Protein AF-A0A7X7T8T6-F1 (afdb_monomer)

Radius of gyration: 23.32 Å; Cα contacts (8 Å, |Δi|>4): 52; chains: 1; bounding box: 56×51×52 Å

Foldseek 3Di:
DDPPPDDDDPVNVVVVVVVVVVLVVLVVPDPDPVNSVVVVCVVVQVVAAEDACPPDDPVVVVVCVVVRHDDDDDPDDVCPDPVSVVVVVVVVCCVVPPDDPVVVVVVVVVDDDDPVNVVVVVVVVVVCVVVVPDPPPPPPPPD

Mean predicted aligned error: 12.3 Å

Solvent-accessible surface area (backbone atoms only — not comparable to full-atom values): 8777 Å² total; per-residue (Å²): 133,83,77,70,90,70,82,73,55,68,67,58,53,49,51,52,52,51,52,53,50,54,58,53,48,38,60,76,68,36,96,42,71,72,54,23,53,52,51,51,36,45,75,75,42,73,72,47,48,74,42,69,62,91,82,52,55,72,69,56,50,53,54,38,44,75,74,60,28,49,74,50,81,68,97,74,55,97,58,68,45,71,65,54,41,53,49,51,52,49,50,50,51,44,69,72,70,47,76,51,72,68,54,53,51,48,56,56,68,76,42,81,88,42,72,68,56,51,52,50,52,50,52,52,48,53,49,49,59,69,58,59,77,59,80,74,78,76,79,77,74,83,125

Structure (mmCIF, N/CA/C/O backbone):
data_AF-A0A7X7T8T6-F1
#
_entry.id   AF-A0A7X7T8T6-F1
#
loop_
_atom_site.group_PDB
_atom_site.id
_atom_site.type_symbol
_atom_site.label_atom_id
_atom_site.label_alt_id
_atom_site.label_comp_id
_atom_site.label_asym_id
_atom_site.label_entity_id
_atom_site.label_seq_id
_atom_site.pdbx_PDB_ins_code
_atom_site.Cartn_x
_atom_site.Cartn_y
_atom_site.Cartn_z
_atom_site.occupancy
_atom_site.B_iso_or_equiv
_atom_site.auth_seq_id
_atom_site.auth_comp_id
_atom_site.auth_asym_id
_atom_site.auth_atom_id
_atom_site.pdbx_PDB_model_num
ATOM 1 N N . ALA A 1 1 ? -14.299 -29.493 8.515 1.00 48.50 1 ALA A N 1
ATOM 2 C CA . ALA A 1 1 ? -13.016 -29.203 7.851 1.00 48.50 1 ALA A CA 1
ATOM 3 C C . ALA A 1 1 ? -11.902 -29.626 8.794 1.00 48.50 1 ALA A C 1
ATOM 5 O O . ALA A 1 1 ? -11.680 -28.983 9.814 1.00 48.50 1 ALA A O 1
ATOM 6 N N . GLU A 1 2 ? -11.322 -30.787 8.515 1.00 47.56 2 GLU A N 1
ATOM 7 C CA . GLU A 1 2 ? -10.218 -31.382 9.265 1.00 47.56 2 GLU A CA 1
ATOM 8 C C . GLU A 1 2 ? -9.005 -30.447 9.178 1.00 47.56 2 GLU A C 1
ATOM 10 O O . GLU A 1 2 ? -8.603 -30.036 8.088 1.00 47.56 2 GLU A O 1
ATOM 15 N N . LYS A 1 3 ? -8.488 -30.000 10.328 1.00 51.16 3 LYS A N 1
ATOM 16 C CA . LYS A 1 3 ? -7.348 -29.081 10.369 1.00 51.16 3 LYS A CA 1
ATOM 17 C C . LYS A 1 3 ? -6.101 -29.883 10.020 1.00 51.16 3 LYS A C 1
ATOM 19 O O . LYS A 1 3 ? -5.551 -30.563 10.880 1.00 51.16 3 LYS A O 1
ATOM 24 N N . VAL A 1 4 ? -5.669 -29.799 8.764 1.00 66.25 4 VAL A N 1
ATOM 25 C CA . VAL A 1 4 ? -4.327 -30.216 8.346 1.00 66.25 4 VAL A CA 1
ATOM 26 C C . VAL A 1 4 ? -3.344 -29.577 9.333 1.00 66.25 4 VAL A C 1
ATOM 28 O O . VAL A 1 4 ? -3.326 -28.355 9.464 1.00 66.25 4 VAL A O 1
ATOM 31 N N . GLY A 1 5 ? -2.590 -30.385 10.086 1.00 62.62 5 GLY A N 1
ATOM 32 C CA . GLY A 1 5 ? -1.737 -29.960 11.212 1.00 62.62 5 GLY A CA 1
ATOM 33 C C . GLY A 1 5 ? -0.528 -29.091 10.836 1.00 62.62 5 GLY A C 1
ATOM 34 O O . GLY A 1 5 ? 0.452 -29.042 11.572 1.00 62.62 5 GLY A O 1
ATOM 35 N N . LEU A 1 6 ? -0.576 -28.426 9.683 1.00 72.00 6 LEU A N 1
ATOM 36 C CA . LEU A 1 6 ? 0.446 -27.522 9.185 1.00 72.00 6 LEU A CA 1
ATOM 37 C C . LEU A 1 6 ? 0.152 -26.112 9.704 1.00 72.00 6 LEU A C 1
ATOM 39 O O . LEU A 1 6 ? -0.824 -25.470 9.316 1.00 72.00 6 LEU A O 1
ATOM 43 N N . THR A 1 7 ? 1.010 -25.613 10.588 1.00 76.50 7 THR A N 1
ATOM 44 C CA . THR A 1 7 ? 0.991 -24.211 11.002 1.00 76.50 7 THR A CA 1
ATOM 45 C C . THR A 1 7 ? 1.661 -23.374 9.915 1.00 76.50 7 THR A C 1
ATOM 47 O O . THR A 1 7 ? 2.864 -23.459 9.682 1.00 76.50 7 THR A O 1
ATOM 50 N N . MET A 1 8 ? 0.880 -22.564 9.200 1.00 77.75 8 MET A N 1
ATOM 51 C CA . MET A 1 8 ? 1.438 -21.644 8.210 1.00 77.75 8 MET A CA 1
ATOM 52 C C . MET A 1 8 ? 2.168 -20.501 8.936 1.00 77.75 8 MET A C 1
ATOM 54 O O . MET A 1 8 ? 1.554 -19.837 9.780 1.00 77.75 8 MET A O 1
ATOM 58 N N . PRO A 1 9 ? 3.450 -20.225 8.628 1.00 87.75 9 PRO A N 1
ATOM 59 C CA . PRO A 1 9 ? 4.141 -19.070 9.185 1.00 87.75 9 PRO A CA 1
ATOM 60 C C . PRO A 1 9 ? 3.386 -17.787 8.827 1.00 87.75 9 PRO A C 1
ATOM 62 O O . PRO A 1 9 ? 3.032 -17.574 7.665 1.00 87.75 9 PRO A O 1
ATOM 65 N N . ARG A 1 10 ? 3.156 -16.909 9.811 1.00 84.31 10 ARG A N 1
ATOM 66 C CA . ARG A 1 10 ? 2.331 -15.698 9.646 1.00 84.31 10 ARG A CA 1
ATOM 67 C C . ARG A 1 10 ? 2.773 -14.829 8.465 1.00 84.31 10 ARG A C 1
ATOM 69 O O . ARG A 1 10 ? 1.927 -14.369 7.706 1.00 84.31 10 ARG A O 1
ATOM 76 N N . LEU A 1 11 ? 4.083 -14.654 8.287 1.00 86.69 11 LEU A N 1
ATOM 77 C CA . LEU A 1 11 ? 4.655 -13.874 7.185 1.00 86.69 11 LEU A CA 1
ATOM 78 C C . LEU A 1 11 ? 4.376 -14.502 5.816 1.00 86.69 11 LEU A C 1
ATOM 80 O O . LEU A 1 11 ? 4.099 -13.787 4.859 1.00 86.69 11 LEU A O 1
ATOM 84 N N . LEU A 1 12 ? 4.405 -15.834 5.727 1.00 88.62 12 LEU A N 1
ATOM 85 C CA . LEU A 1 12 ? 4.148 -16.558 4.484 1.00 88.62 12 LEU A CA 1
ATOM 86 C C . LEU A 1 12 ? 2.667 -16.455 4.101 1.00 88.62 12 LEU A C 1
ATOM 88 O O . LEU A 1 12 ? 2.350 -16.183 2.946 1.00 88.62 12 LEU A O 1
ATOM 92 N N . GLY A 1 13 ? 1.765 -16.568 5.081 1.00 89.44 13 GLY A N 1
ATOM 93 C CA . GLY A 1 13 ? 0.336 -16.308 4.879 1.00 89.44 13 GLY A CA 1
ATOM 94 C C . GLY A 1 13 ? 0.066 -14.875 4.416 1.00 89.44 13 GLY A C 1
ATOM 95 O O . GLY A 1 13 ? -0.618 -14.663 3.417 1.00 89.44 13 GLY A O 1
ATOM 96 N N . GLN A 1 14 ? 0.666 -13.889 5.088 1.00 88.50 14 GLN A N 1
ATOM 97 C CA . GLN A 1 14 ? 0.547 -12.478 4.714 1.00 88.50 14 GLN A CA 1
ATOM 98 C C . GLN A 1 14 ? 1.068 -12.218 3.296 1.00 88.50 14 GLN A C 1
ATOM 100 O O . GLN A 1 14 ? 0.348 -11.632 2.491 1.00 88.50 14 GLN A O 1
ATOM 105 N N . GLY A 1 15 ? 2.262 -12.710 2.957 1.00 91.75 15 GLY A N 1
ATOM 106 C CA . GLY A 1 15 ? 2.844 -12.553 1.624 1.00 91.75 15 GLY A CA 1
ATOM 107 C C . GLY A 1 15 ? 1.984 -13.177 0.526 1.00 91.75 15 GLY A C 1
ATOM 108 O O . GLY A 1 15 ? 1.718 -12.529 -0.485 1.00 91.75 15 GLY A O 1
ATOM 109 N N . LEU A 1 16 ? 1.474 -14.393 0.748 1.00 93.00 16 LEU A N 1
ATOM 110 C CA . LEU A 1 16 ? 0.600 -15.068 -0.211 1.00 93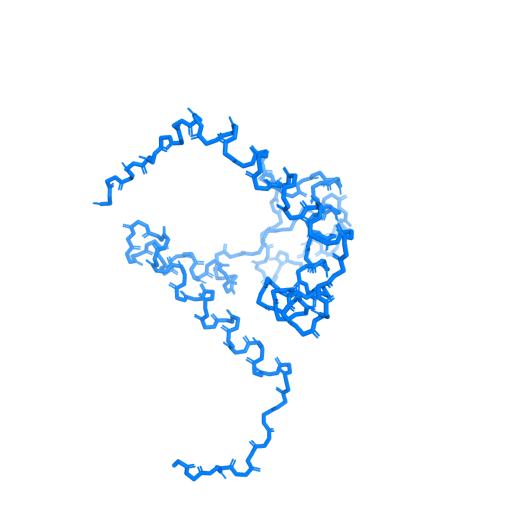.00 16 LEU A CA 1
ATOM 111 C C . LEU A 1 16 ? -0.704 -14.293 -0.436 1.00 93.00 16 LEU A C 1
ATOM 113 O O . LEU A 1 16 ? -1.104 -14.087 -1.581 1.00 93.00 16 LEU A O 1
ATOM 117 N N . THR A 1 17 ? -1.356 -13.839 0.638 1.00 91.19 17 THR A N 1
ATOM 118 C CA . THR A 1 17 ? -2.595 -13.050 0.525 1.00 91.19 17 THR A CA 1
ATOM 119 C C . THR A 1 17 ? -2.360 -11.716 -0.172 1.00 91.19 17 THR A C 1
ATOM 121 O O . THR A 1 17 ? -3.127 -11.353 -1.059 1.00 91.19 17 THR A O 1
ATOM 124 N N . PHE A 1 18 ? -1.274 -11.020 0.169 1.00 90.75 18 PHE A N 1
ATOM 125 C CA . PHE A 1 18 ? -0.916 -9.753 -0.450 1.00 90.75 18 PHE A CA 1
ATOM 126 C C . PHE A 1 18 ? -0.686 -9.915 -1.954 1.00 90.75 18 PHE A C 1
ATOM 128 O O . PHE A 1 18 ? -1.323 -9.222 -2.742 1.00 90.75 18 PHE A O 1
ATOM 135 N N . LEU A 1 19 ? 0.140 -10.885 -2.363 1.00 92.88 19 LEU A N 1
ATOM 136 C CA . LEU A 1 19 ? 0.389 -11.163 -3.779 1.00 92.88 19 LEU A CA 1
ATOM 137 C C . LEU A 1 19 ? -0.890 -11.561 -4.519 1.00 92.88 19 LEU A C 1
ATOM 139 O O . LEU A 1 19 ? -1.135 -11.062 -5.614 1.00 92.88 19 LEU A O 1
ATOM 143 N N . SER A 1 20 ? -1.726 -12.404 -3.911 1.00 94.12 20 SER A N 1
ATOM 144 C CA . SER A 1 20 ? -2.994 -12.833 -4.512 1.00 94.12 20 SER A CA 1
ATOM 145 C C . SER A 1 20 ? -3.914 -11.641 -4.788 1.00 94.12 20 SER A C 1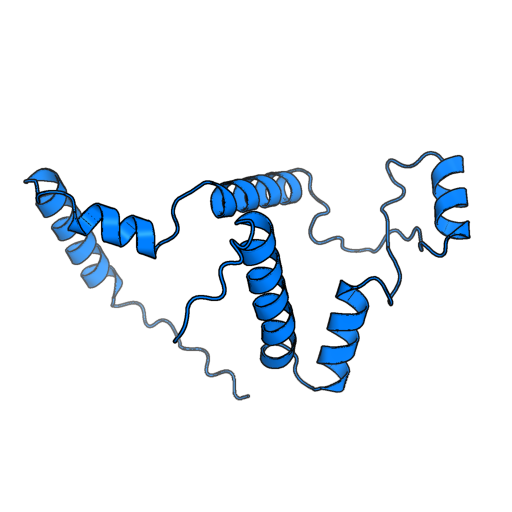
ATOM 147 O O . SER A 1 20 ? -4.449 -11.513 -5.889 1.00 94.12 20 SER A O 1
ATOM 149 N N . VAL A 1 21 ? -4.061 -10.737 -3.813 1.00 94.25 21 VAL A N 1
ATOM 150 C CA . VAL A 1 21 ? -4.876 -9.523 -3.959 1.00 94.25 21 VAL A CA 1
ATOM 151 C C . VAL A 1 21 ? -4.257 -8.566 -4.976 1.00 94.25 21 VAL A C 1
ATOM 153 O O . VAL A 1 21 ? -4.981 -8.057 -5.827 1.00 94.25 21 VAL A O 1
ATOM 156 N N . CYS A 1 22 ? -2.938 -8.346 -4.942 1.00 93.75 22 CYS A N 1
ATOM 157 C CA . CYS A 1 22 ? -2.247 -7.492 -5.910 1.00 93.75 22 CYS A CA 1
ATOM 158 C C . CYS A 1 22 ? -2.441 -7.980 -7.349 1.00 93.75 22 CYS A C 1
ATOM 160 O O . CYS A 1 22 ? -2.795 -7.177 -8.206 1.00 93.75 22 CYS A O 1
ATOM 162 N N . ILE A 1 23 ? -2.262 -9.279 -7.609 1.00 94.81 23 ILE A N 1
ATOM 163 C CA . ILE A 1 23 ? -2.448 -9.865 -8.944 1.00 94.81 23 ILE A CA 1
ATOM 164 C C . ILE A 1 23 ? -3.906 -9.726 -9.390 1.00 94.81 23 ILE A C 1
ATOM 166 O O . ILE A 1 23 ? -4.160 -9.287 -10.510 1.00 94.81 23 ILE A O 1
ATOM 170 N N . ALA A 1 24 ? -4.869 -10.040 -8.516 1.00 94.88 24 ALA A N 1
ATOM 171 C CA . ALA A 1 24 ? -6.288 -9.890 -8.832 1.00 94.88 24 ALA A CA 1
ATOM 172 C C . ALA A 1 24 ? -6.647 -8.433 -9.171 1.00 94.88 24 ALA A C 1
ATOM 174 O O . ALA A 1 24 ? -7.350 -8.177 -10.149 1.00 94.88 24 ALA A O 1
ATOM 175 N N . TRP A 1 25 ? -6.124 -7.470 -8.407 1.00 95.19 25 TRP A N 1
ATOM 176 C CA . TRP A 1 25 ? -6.413 -6.049 -8.593 1.00 95.19 25 TRP A CA 1
ATOM 177 C C . TRP A 1 25 ? -5.953 -5.509 -9.950 1.00 95.19 25 TRP A C 1
ATOM 179 O O . TRP A 1 25 ? -6.593 -4.612 -10.495 1.00 95.19 25 TRP A O 1
ATOM 189 N N . VAL A 1 26 ? -4.886 -6.066 -10.532 1.00 94.81 26 VAL A N 1
ATOM 190 C CA . VAL A 1 26 ? -4.421 -5.661 -11.868 1.00 94.81 26 VAL A CA 1
ATOM 191 C C . VAL A 1 26 ? -5.498 -5.902 -12.926 1.00 94.81 26 VAL A C 1
ATOM 193 O O . VAL A 1 26 ? -5.754 -5.014 -13.735 1.00 94.81 26 VAL A O 1
ATOM 196 N N . PHE A 1 27 ? -6.184 -7.048 -12.889 1.00 93.50 27 PHE A N 1
ATOM 197 C CA . PHE A 1 27 ? -7.244 -7.366 -13.854 1.00 93.50 27 PHE A CA 1
ATOM 198 C C . PHE A 1 27 ? -8.484 -6.486 -13.692 1.00 93.50 27 PHE A C 1
ATOM 200 O O . PHE A 1 27 ? -9.110 -6.143 -14.688 1.00 93.50 27 PHE A O 1
ATOM 207 N N . PHE A 1 28 ? -8.822 -6.088 -12.463 1.00 92.56 28 PHE A N 1
ATOM 208 C CA . PHE A 1 28 ? -9.937 -5.167 -12.218 1.00 92.56 28 PHE A CA 1
ATOM 209 C C . PHE A 1 28 ? -9.602 -3.714 -12.562 1.00 92.56 28 PHE A C 1
ATOM 211 O O . PHE A 1 28 ? -10.505 -2.915 -12.801 1.00 92.56 28 PHE A O 1
ATOM 218 N N . ARG A 1 29 ? -8.316 -3.348 -12.552 1.00 91.19 29 ARG A N 1
ATOM 219 C CA . ARG A 1 29 ? -7.876 -1.974 -12.801 1.00 91.19 29 ARG A CA 1
ATOM 220 C C . ARG A 1 29 ? -7.536 -1.698 -14.264 1.00 91.19 29 ARG A C 1
ATOM 222 O O . ARG A 1 29 ? -7.656 -0.549 -14.685 1.00 91.19 29 ARG A O 1
ATOM 229 N N . ALA A 1 30 ? -7.056 -2.696 -14.998 1.00 92.38 30 ALA A N 1
ATOM 230 C CA . ALA A 1 30 ? -6.640 -2.539 -16.385 1.00 92.38 30 ALA A CA 1
ATOM 231 C C . ALA A 1 30 ? -7.842 -2.435 -17.338 1.00 92.38 30 ALA A C 1
ATOM 233 O O . ALA A 1 30 ? -8.846 -3.114 -17.167 1.00 92.38 30 ALA A O 1
ATOM 234 N N . GLU A 1 31 ? -7.703 -1.631 -18.392 1.00 93.00 31 GLU A N 1
ATOM 235 C CA . GLU A 1 31 ? -8.752 -1.406 -19.403 1.00 93.00 31 GLU A CA 1
ATOM 236 C C . GLU A 1 31 ? -8.967 -2.612 -20.338 1.00 93.00 31 GLU A C 1
ATOM 238 O O . GLU A 1 31 ? -9.951 -2.678 -21.067 1.00 93.00 31 GLU A O 1
ATOM 243 N N . SER A 1 32 ? -8.030 -3.567 -20.370 1.00 94.19 32 SER A N 1
ATOM 244 C CA . SER A 1 32 ? -8.124 -4.772 -21.200 1.00 94.19 32 SER A CA 1
ATOM 245 C C . SER A 1 32 ? -7.205 -5.888 -20.696 1.00 94.19 32 SER A C 1
ATOM 247 O O . SER A 1 32 ? -6.222 -5.637 -19.994 1.00 94.19 32 SER A O 1
ATOM 249 N N . ILE A 1 33 ? -7.484 -7.130 -21.105 1.00 93.75 33 ILE A N 1
ATOM 250 C CA . ILE A 1 33 ? -6.667 -8.302 -20.746 1.00 93.75 33 ILE A CA 1
ATOM 251 C C . ILE A 1 33 ? -5.209 -8.170 -21.227 1.00 93.75 33 ILE A C 1
ATOM 253 O O . ILE A 1 33 ? -4.313 -8.413 -20.417 1.00 93.75 33 ILE A O 1
ATOM 257 N N . PRO A 1 34 ? -4.915 -7.744 -22.477 1.00 95.00 34 PRO A N 1
ATOM 258 C CA . PRO A 1 34 ? -3.529 -7.566 -22.912 1.00 95.00 34 PRO A CA 1
ATOM 259 C C . PRO A 1 34 ? -2.773 -6.538 -22.062 1.00 95.00 34 PRO A C 1
ATOM 261 O O . PRO A 1 34 ? -1.617 -6.762 -21.713 1.00 95.00 34 PRO A O 1
ATOM 264 N N . LYS A 1 35 ? -3.437 -5.443 -21.664 1.00 92.69 35 LYS A N 1
ATOM 265 C CA . LYS A 1 35 ? -2.850 -4.441 -20.764 1.00 92.69 35 LYS A CA 1
ATOM 266 C C . LYS A 1 35 ? -2.615 -4.985 -19.356 1.00 92.69 35 LYS A C 1
ATOM 268 O O . LYS A 1 35 ? -1.587 -4.677 -18.766 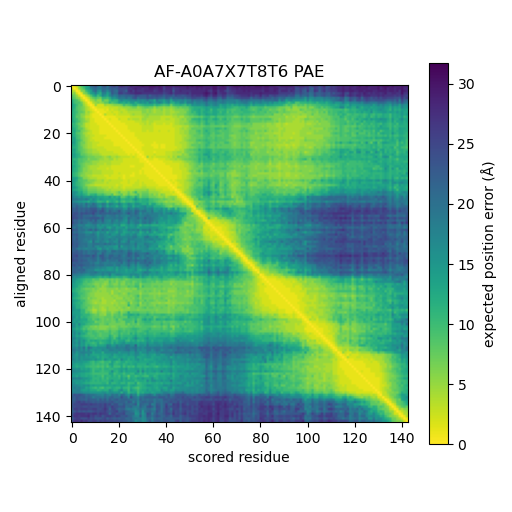1.00 92.69 35 LYS A O 1
ATOM 273 N N . ALA A 1 36 ? -3.515 -5.812 -18.826 1.00 93.44 36 ALA A N 1
ATOM 274 C CA . ALA A 1 36 ? -3.321 -6.458 -17.528 1.00 93.44 36 ALA A CA 1
ATOM 275 C C . ALA A 1 36 ? -2.071 -7.358 -17.516 1.00 93.44 36 ALA A C 1
ATOM 277 O O . ALA A 1 36 ? -1.286 -7.306 -16.570 1.00 93.44 36 ALA A O 1
ATOM 278 N N . LEU A 1 37 ? -1.864 -8.148 -18.577 1.00 93.62 37 LEU A N 1
ATOM 279 C CA . LEU A 1 37 ? -0.687 -9.013 -18.720 1.00 93.62 37 LEU A CA 1
ATOM 280 C C . LEU A 1 37 ? 0.612 -8.211 -18.854 1.00 93.62 37 LEU A C 1
ATOM 282 O O . LEU A 1 37 ? 1.610 -8.588 -18.247 1.00 93.62 37 LEU A O 1
ATOM 286 N N . ASP A 1 38 ? 0.589 -7.096 -19.587 1.00 91.81 38 ASP A N 1
ATOM 287 C CA . ASP A 1 38 ? 1.731 -6.179 -19.697 1.00 91.81 38 ASP A CA 1
ATOM 288 C C . ASP A 1 38 ? 2.090 -5.552 -18.337 1.00 91.81 38 ASP A C 1
ATOM 290 O O . ASP A 1 38 ? 3.248 -5.563 -17.921 1.00 91.81 38 ASP A O 1
ATOM 294 N N . ILE A 1 39 ? 1.087 -5.106 -17.569 1.00 91.50 39 ILE A N 1
ATOM 295 C CA . ILE A 1 39 ? 1.293 -4.588 -16.207 1.00 91.50 39 ILE A CA 1
ATOM 296 C C . ILE A 1 39 ? 1.876 -5.674 -15.293 1.00 91.50 39 ILE A C 1
ATOM 298 O O . ILE A 1 39 ? 2.835 -5.404 -14.572 1.00 91.50 39 ILE A O 1
ATOM 302 N N . LEU A 1 40 ? 1.343 -6.901 -15.328 1.00 92.56 40 LEU A N 1
ATOM 303 C CA . LEU A 1 40 ? 1.886 -8.022 -14.553 1.00 92.56 40 LEU A CA 1
ATOM 304 C C . LEU A 1 40 ? 3.329 -8.339 -14.955 1.00 92.56 40 LEU A C 1
ATOM 306 O O . LEU A 1 40 ? 4.176 -8.509 -14.080 1.00 92.56 40 LEU A O 1
ATOM 310 N N . GLY A 1 41 ? 3.631 -8.364 -16.255 1.00 90.19 41 GLY A N 1
ATOM 311 C CA . GLY A 1 41 ? 4.994 -8.530 -16.758 1.00 90.19 41 GLY A CA 1
ATOM 312 C C . GLY A 1 41 ? 5.933 -7.447 -16.225 1.00 90.19 41 GLY A C 1
ATOM 313 O O . GLY A 1 41 ? 7.016 -7.758 -15.727 1.00 90.19 41 GLY A O 1
ATOM 314 N N . GLY A 1 42 ? 5.478 -6.193 -16.209 1.00 86.88 42 GLY A N 1
ATOM 315 C CA . GLY A 1 42 ? 6.182 -5.077 -15.583 1.00 86.88 42 GLY A CA 1
ATOM 316 C C . GLY A 1 42 ? 6.402 -5.256 -14.077 1.00 86.88 42 GLY A C 1
ATOM 317 O O . GLY A 1 42 ? 7.496 -4.984 -13.587 1.00 86.88 42 GLY A O 1
ATOM 318 N N . MET A 1 43 ? 5.417 -5.777 -13.337 1.00 88.44 43 MET A N 1
ATOM 319 C CA . MET A 1 43 ? 5.545 -6.052 -11.897 1.00 88.44 43 MET A CA 1
ATOM 320 C C . MET A 1 43 ? 6.599 -7.125 -11.586 1.00 88.44 43 MET A C 1
ATOM 322 O O . MET A 1 43 ? 7.264 -7.036 -10.555 1.00 88.44 43 MET A O 1
ATOM 326 N N . PHE A 1 44 ? 6.776 -8.109 -12.472 1.00 86.88 44 PHE A N 1
ATOM 327 C CA . PHE A 1 44 ? 7.841 -9.115 -12.376 1.00 86.88 44 PHE A CA 1
ATOM 328 C C . PHE A 1 44 ? 9.183 -8.650 -12.969 1.00 86.88 44 PHE A C 1
ATOM 330 O O . PHE A 1 44 ? 10.153 -9.404 -12.941 1.00 86.88 44 PHE A O 1
ATOM 337 N N . GLY A 1 45 ? 9.264 -7.418 -13.485 1.00 79.38 45 GLY A N 1
ATOM 338 C CA . GLY A 1 45 ? 10.486 -6.851 -14.063 1.00 79.38 45 GLY A CA 1
ATOM 339 C C . GLY A 1 45 ? 10.811 -7.343 -15.476 1.00 79.38 45 GLY A C 1
ATOM 340 O O . GLY A 1 45 ? 11.925 -7.128 -15.947 1.00 79.38 45 GLY A O 1
ATOM 341 N N . LEU A 1 46 ? 9.858 -7.974 -16.174 1.00 79.50 46 LEU A N 1
ATOM 342 C CA . LEU A 1 46 ? 10.048 -8.466 -17.546 1.00 79.50 46 LEU A CA 1
ATOM 343 C C . LEU A 1 46 ? 10.177 -7.331 -18.574 1.00 79.50 46 LEU A C 1
ATOM 345 O O . LEU A 1 46 ? 10.744 -7.538 -19.641 1.00 79.50 46 LEU A O 1
ATOM 349 N N . ASN A 1 47 ? 9.707 -6.128 -18.228 1.00 73.31 47 ASN A N 1
ATOM 350 C CA . ASN A 1 47 ? 9.813 -4.918 -19.053 1.00 73.31 47 ASN A CA 1
ATOM 351 C C . ASN A 1 47 ? 11.118 -4.131 -18.805 1.00 73.31 47 ASN A C 1
ATOM 353 O O . ASN A 1 47 ? 11.228 -2.976 -19.209 1.00 73.31 47 ASN A O 1
ATOM 357 N N . GLY A 1 48 ? 12.097 -4.742 -18.128 1.00 69.88 48 GLY A N 1
ATOM 358 C CA . GLY A 1 48 ? 13.356 -4.107 -17.751 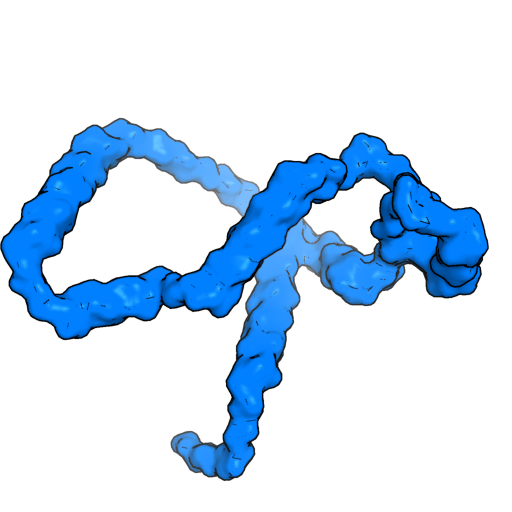1.00 69.88 48 GLY A CA 1
ATOM 359 C C . GLY A 1 48 ? 13.277 -3.378 -16.408 1.00 69.88 48 GLY A C 1
ATOM 360 O O . GLY A 1 48 ? 12.214 -2.986 -15.925 1.00 69.88 48 GLY A O 1
ATOM 361 N N . VAL A 1 49 ? 14.436 -3.208 -15.775 1.00 67.62 49 VAL A N 1
ATOM 362 C CA . VAL A 1 49 ? 14.572 -2.456 -14.524 1.00 67.62 49 VAL A CA 1
ATOM 363 C C . VAL A 1 49 ? 15.286 -1.154 -14.844 1.00 67.62 49 VAL A C 1
ATOM 365 O O . VAL A 1 49 ? 16.423 -1.176 -15.302 1.00 67.62 49 VAL A O 1
ATOM 368 N N . VAL A 1 50 ? 14.627 -0.024 -14.590 1.00 68.31 50 VAL A N 1
ATOM 369 C CA . VAL A 1 50 ? 15.231 1.296 -14.788 1.00 68.31 50 VAL A CA 1
ATOM 370 C C . VAL A 1 50 ? 15.778 1.811 -13.468 1.00 68.31 50 VAL A C 1
ATOM 372 O O . VAL A 1 50 ? 15.053 1.893 -12.478 1.00 68.31 50 VAL A O 1
ATOM 375 N N . VAL A 1 51 ? 17.060 2.169 -13.436 1.00 66.81 51 VAL A N 1
ATOM 376 C CA . VAL A 1 51 ? 17.703 2.718 -12.235 1.00 66.81 51 VAL A CA 1
ATOM 377 C C . VAL A 1 51 ? 18.267 4.100 -12.533 1.00 66.81 51 VAL A C 1
ATOM 379 O O . VAL A 1 51 ? 18.955 4.312 -13.528 1.00 66.81 51 VAL A O 1
ATOM 382 N N . LYS A 1 52 ? 17.998 5.063 -11.644 1.00 62.53 52 LYS A N 1
ATOM 383 C CA . LYS A 1 52 ? 18.509 6.433 -11.770 1.00 62.53 52 LYS A CA 1
ATOM 384 C C . LYS A 1 52 ? 20.037 6.439 -11.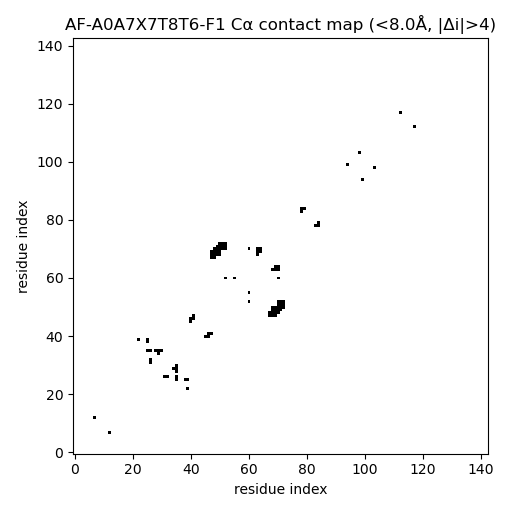637 1.00 62.53 52 LYS A C 1
ATOM 386 O O . LYS A 1 52 ? 20.567 6.132 -10.572 1.00 62.53 52 LYS A O 1
ATOM 391 N N . SER A 1 53 ? 20.743 6.883 -12.678 1.00 62.47 53 SER A N 1
ATOM 392 C CA . SER A 1 53 ? 22.217 6.930 -12.705 1.00 62.47 53 SER A CA 1
ATOM 393 C C . SER A 1 53 ? 22.856 7.941 -11.744 1.00 62.47 53 SER A C 1
ATOM 395 O O . SER A 1 53 ? 24.060 7.892 -11.525 1.00 62.47 53 SER A O 1
ATOM 397 N N . ALA A 1 54 ? 22.073 8.833 -11.126 1.00 62.44 54 ALA A N 1
ATOM 398 C CA . ALA A 1 54 ? 22.581 9.957 -10.329 1.00 62.44 54 ALA A CA 1
ATOM 399 C C . ALA A 1 54 ? 23.414 9.567 -9.085 1.00 62.44 54 ALA A C 1
ATOM 401 O O . ALA A 1 54 ? 24.108 10.421 -8.540 1.00 62.44 54 ALA A O 1
ATOM 402 N N . HIS A 1 55 ? 23.347 8.312 -8.626 1.00 59.59 55 HIS A N 1
ATOM 403 C CA . HIS A 1 55 ? 24.095 7.822 -7.456 1.00 59.59 55 HIS A CA 1
ATOM 404 C C . HIS A 1 55 ? 24.917 6.552 -7.727 1.00 59.59 55 HIS A C 1
ATOM 406 O O . HIS A 1 55 ? 25.479 5.983 -6.794 1.00 59.59 55 HIS A O 1
ATOM 412 N N . LEU A 1 56 ? 24.980 6.085 -8.976 1.00 68.31 56 LEU A N 1
ATOM 413 C CA . LEU A 1 56 ? 25.710 4.869 -9.332 1.00 68.31 56 LEU A CA 1
ATOM 414 C C . LEU A 1 56 ? 27.097 5.239 -9.850 1.00 68.31 56 LEU A C 1
ATOM 416 O O . LEU A 1 56 ? 27.234 6.117 -10.700 1.00 68.31 56 LEU A O 1
ATOM 420 N N . SER A 1 57 ? 28.134 4.555 -9.359 1.00 74.31 57 SER A N 1
ATOM 421 C CA . SER A 1 57 ? 29.454 4.668 -9.975 1.00 74.31 57 SER A CA 1
ATOM 422 C C . SER A 1 57 ? 29.399 4.103 -11.405 1.00 74.31 57 SER A C 1
ATOM 424 O O . SER A 1 57 ? 28.649 3.151 -11.656 1.00 74.31 57 SER A O 1
ATOM 426 N N . PRO A 1 58 ? 30.191 4.640 -12.353 1.00 71.06 58 PRO A N 1
ATOM 427 C CA . PRO A 1 58 ? 30.175 4.195 -13.751 1.00 71.06 58 PRO A CA 1
ATOM 428 C C . PRO A 1 58 ? 30.386 2.682 -13.906 1.00 71.06 58 PRO A C 1
ATOM 430 O O . PRO A 1 58 ? 29.797 2.045 -14.774 1.00 71.06 58 PRO A O 1
ATOM 433 N N . THR A 1 59 ? 31.178 2.084 -13.015 1.00 76.25 59 THR A N 1
ATOM 434 C CA . THR A 1 59 ? 31.460 0.645 -12.978 1.00 76.25 59 THR A CA 1
ATOM 435 C C . THR A 1 59 ? 30.221 -0.185 -12.643 1.00 76.25 59 THR A C 1
ATOM 437 O O . THR A 1 59 ? 29.981 -1.212 -13.271 1.00 76.25 59 THR A O 1
ATOM 440 N N . VAL A 1 60 ? 29.414 0.269 -11.678 1.00 74.50 60 VAL A N 1
ATOM 441 C CA . VAL A 1 60 ? 28.173 -0.415 -11.285 1.00 74.50 60 VAL A CA 1
ATOM 442 C C . VAL A 1 60 ? 27.101 -0.213 -12.352 1.00 74.50 60 VAL A C 1
ATOM 444 O O . VAL A 1 60 ? 26.388 -1.156 -12.672 1.00 74.50 60 VAL A O 1
ATOM 447 N N . ALA A 1 61 ? 27.027 0.975 -12.957 1.00 69.94 61 ALA A N 1
ATOM 448 C CA . ALA A 1 61 ? 26.117 1.228 -14.070 1.00 69.94 61 ALA A CA 1
ATOM 449 C C . ALA A 1 61 ? 26.398 0.288 -15.256 1.00 69.94 61 ALA A C 1
ATOM 451 O O . ALA A 1 61 ? 25.479 -0.362 -15.740 1.00 69.94 61 ALA A O 1
ATOM 452 N N . ASN A 1 62 ? 27.663 0.126 -15.659 1.00 72.50 62 ASN A N 1
ATOM 453 C CA . ASN A 1 62 ? 28.035 -0.776 -16.754 1.00 72.50 62 ASN A CA 1
ATOM 454 C C . ASN A 1 62 ? 27.779 -2.257 -16.425 1.00 72.50 62 ASN A C 1
ATOM 456 O O . ASN A 1 62 ? 27.339 -3.008 -17.293 1.00 72.50 62 ASN A O 1
ATOM 460 N N . ALA A 1 63 ? 28.016 -2.677 -15.177 1.00 77.88 63 ALA A N 1
ATOM 461 C CA . ALA A 1 63 ? 27.710 -4.036 -14.730 1.00 77.88 63 ALA A CA 1
ATOM 462 C C . ALA A 1 63 ? 26.197 -4.321 -14.737 1.00 77.88 63 ALA A C 1
ATOM 464 O O . ALA A 1 63 ? 25.779 -5.411 -15.114 1.00 77.88 63 ALA A O 1
ATOM 465 N N . LEU A 1 64 ? 25.375 -3.337 -14.364 1.00 72.44 64 LEU A N 1
ATOM 466 C CA . LEU A 1 64 ? 23.916 -3.442 -14.400 1.00 72.44 64 LEU A CA 1
ATOM 467 C C . LEU A 1 64 ? 23.395 -3.511 -15.841 1.00 72.44 64 LEU A C 1
ATOM 469 O O . LEU A 1 64 ? 22.600 -4.397 -16.153 1.00 72.44 64 LEU A O 1
ATOM 473 N N . THR A 1 65 ? 23.908 -2.669 -16.741 1.00 72.06 65 THR A N 1
ATOM 474 C CA . THR A 1 65 ? 23.563 -2.729 -18.170 1.00 72.06 65 THR A CA 1
ATOM 475 C C . THR A 1 65 ? 23.925 -4.084 -18.787 1.00 72.06 65 THR A C 1
ATOM 477 O O . THR A 1 65 ? 23.162 -4.615 -19.589 1.00 72.06 65 THR A O 1
ATOM 480 N N . ALA A 1 66 ? 25.035 -4.703 -18.365 1.00 71.56 66 ALA A N 1
ATOM 481 C CA . ALA A 1 66 ? 25.432 -6.037 -18.824 1.00 71.56 66 ALA A CA 1
ATOM 482 C C . ALA A 1 66 ? 24.480 -7.164 -18.368 1.00 71.56 66 ALA A C 1
ATOM 484 O O . ALA A 1 66 ? 24.427 -8.211 -19.007 1.00 71.56 66 ALA A O 1
ATOM 485 N N . ILE A 1 67 ? 23.716 -6.949 -17.292 1.00 74.38 67 ILE A N 1
ATOM 486 C CA . ILE A 1 67 ? 22.710 -7.890 -16.764 1.00 74.38 67 ILE A CA 1
ATOM 487 C C . ILE A 1 67 ? 21.309 -7.597 -17.358 1.00 74.38 67 ILE A C 1
ATOM 489 O O . ILE A 1 67 ? 20.334 -8.264 -17.026 1.00 74.38 67 ILE A O 1
ATOM 493 N N . GLY A 1 68 ? 21.192 -6.632 -18.281 1.00 66.50 68 GLY A N 1
ATOM 494 C CA . GLY A 1 68 ? 19.927 -6.265 -18.934 1.00 66.50 68 GLY A CA 1
ATOM 495 C C . GLY A 1 68 ? 19.108 -5.211 -18.179 1.00 66.50 68 GLY A C 1
ATOM 496 O O . GLY A 1 68 ? 17.916 -5.057 -18.428 1.00 66.50 68 GLY A O 1
ATOM 497 N N . VAL A 1 69 ? 19.729 -4.484 -17.244 1.00 72.12 69 VAL A N 1
ATOM 498 C CA . VAL A 1 69 ? 19.108 -3.363 -16.521 1.00 72.12 69 VAL A CA 1
ATOM 499 C C . VAL A 1 69 ? 19.334 -2.082 -17.326 1.00 72.12 69 VAL A C 1
ATOM 501 O O . VAL A 1 69 ? 20.462 -1.603 -17.434 1.00 72.12 69 VAL A O 1
ATOM 504 N N . GLU A 1 70 ? 18.277 -1.504 -17.894 1.00 67.44 70 GLU A N 1
ATOM 505 C CA . GLU A 1 70 ? 18.377 -0.251 -18.645 1.00 67.44 70 GLU A CA 1
ATOM 506 C C . GLU A 1 70 ? 18.571 0.946 -17.703 1.00 67.44 70 GLU A C 1
ATOM 508 O O . GLU A 1 70 ? 17.656 1.408 -17.024 1.00 67.44 70 GLU A O 1
ATOM 513 N N . VAL A 1 71 ? 19.780 1.505 -17.668 1.00 65.06 71 VAL A N 1
ATOM 514 C CA . VAL A 1 71 ? 20.094 2.689 -16.854 1.00 65.06 71 VAL A CA 1
ATOM 515 C C . VAL A 1 71 ? 19.688 3.963 -17.609 1.00 65.06 71 VAL A C 1
ATOM 517 O O . VAL A 1 71 ? 20.525 4.698 -18.130 1.00 65.06 71 VAL A O 1
ATOM 520 N N . THR A 1 72 ? 18.384 4.233 -17.672 1.00 63.47 72 THR A N 1
ATOM 521 C CA . THR A 1 72 ? 17.825 5.438 -18.313 1.00 63.47 72 THR A CA 1
ATOM 522 C C . THR A 1 72 ? 17.419 6.480 -17.263 1.00 63.47 72 THR A C 1
ATOM 524 O O . THR A 1 72 ? 16.987 6.146 -16.160 1.00 63.47 72 THR A O 1
ATOM 527 N N . GLN A 1 73 ? 17.547 7.773 -17.589 1.00 58.91 73 GLN A N 1
ATOM 528 C CA . GLN A 1 73 ? 16.952 8.873 -16.820 1.00 58.91 73 GLN A CA 1
ATOM 529 C C . GLN A 1 73 ? 15.600 9.259 -17.444 1.00 58.91 73 GLN A C 1
ATOM 531 O O . GLN A 1 73 ? 15.569 10.109 -18.334 1.00 58.91 73 GLN A O 1
ATOM 536 N N . PRO A 1 74 ? 14.472 8.649 -17.039 1.00 61.44 74 PRO A N 1
ATOM 537 C CA . PRO A 1 74 ? 13.171 9.061 -17.548 1.00 61.44 74 PRO A CA 1
ATOM 538 C C . PRO A 1 74 ? 12.832 10.478 -17.063 1.00 61.44 74 PRO A C 1
ATOM 540 O O . PRO A 1 74 ? 13.147 10.862 -15.935 1.00 61.44 74 PRO A O 1
ATOM 543 N N . ALA A 1 75 ? 12.155 11.245 -17.921 1.00 57.22 75 ALA A N 1
ATOM 544 C CA . ALA A 1 75 ? 11.803 12.646 -17.678 1.00 57.22 75 ALA A CA 1
ATOM 545 C C . ALA A 1 75 ? 10.888 12.857 -16.455 1.00 57.22 75 ALA A C 1
ATOM 547 O O . ALA A 1 75 ? 10.861 13.943 -15.881 1.00 57.22 75 ALA A O 1
ATOM 548 N N . SER A 1 76 ? 10.158 11.824 -16.025 1.00 58.19 76 SER A N 1
ATOM 549 C CA . SER A 1 76 ? 9.372 11.847 -14.792 1.00 58.19 76 SER A CA 1
ATOM 550 C C . SER A 1 76 ? 9.559 10.543 -14.017 1.00 58.19 76 SER A C 1
ATOM 552 O O . SER A 1 76 ? 9.235 9.458 -14.486 1.00 58.19 76 SER A O 1
ATOM 554 N N . TRP A 1 77 ? 10.108 10.650 -12.807 1.00 63.22 77 TRP A N 1
ATOM 555 C CA . TRP A 1 77 ? 10.063 9.577 -11.818 1.00 63.22 77 TRP A CA 1
ATOM 556 C C . TRP A 1 77 ? 9.041 9.997 -10.767 1.00 63.22 77 TRP A C 1
ATOM 558 O O . TRP A 1 77 ? 9.220 11.022 -10.113 1.00 63.22 77 TRP A O 1
ATOM 568 N N . HIS A 1 78 ? 7.962 9.238 -10.583 1.00 61.78 78 HIS A N 1
ATOM 569 C CA . HIS A 1 78 ? 6.905 9.623 -9.635 1.00 61.78 78 HIS A CA 1
ATOM 570 C C . HIS A 1 78 ? 7.366 9.621 -8.162 1.00 61.78 78 HIS A C 1
ATOM 572 O O . HIS A 1 78 ? 6.709 10.214 -7.314 1.00 61.78 78 HIS A O 1
ATOM 578 N N . LEU A 1 79 ? 8.526 9.017 -7.866 1.00 63.62 79 LEU A N 1
ATOM 579 C CA . LEU A 1 79 ? 9.233 9.117 -6.578 1.00 63.62 79 LEU A CA 1
ATOM 580 C C . LEU A 1 79 ? 10.514 9.984 -6.662 1.00 63.62 79 LEU A C 1
ATOM 582 O O . LEU A 1 79 ? 11.466 9.757 -5.916 1.00 63.62 79 LEU A O 1
ATOM 586 N N . ALA A 1 80 ? 10.605 10.926 -7.611 1.00 64.25 80 ALA A N 1
ATOM 587 C CA . ALA A 1 80 ? 11.829 11.700 -7.863 1.00 64.25 80 ALA A CA 1
ATOM 588 C C . ALA A 1 80 ? 12.273 12.542 -6.657 1.00 64.25 80 ALA A C 1
ATOM 590 O O . ALA A 1 80 ? 13.473 12.770 -6.480 1.00 64.25 80 ALA A O 1
ATOM 591 N N . GLY A 1 81 ? 11.319 13.028 -5.856 1.00 77.06 81 GLY A N 1
ATOM 592 C CA . GLY A 1 81 ? 11.593 13.916 -4.733 1.00 77.06 81 GLY A CA 1
ATOM 593 C C . GLY A 1 81 ? 11.970 13.159 -3.452 1.00 77.06 81 GLY A C 1
ATOM 594 O O . GLY A 1 81 ? 11.275 12.204 -3.089 1.00 77.06 81 GLY A O 1
ATOM 595 N N . PRO A 1 82 ? 12.989 13.612 -2.687 1.00 79.00 82 PRO A N 1
ATOM 596 C CA . PRO A 1 82 ? 13.313 13.020 -1.386 1.00 79.00 82 PRO A CA 1
ATOM 597 C C . PRO A 1 82 ? 12.112 13.062 -0.433 1.00 79.00 82 PRO A C 1
ATOM 599 O O . PRO A 1 82 ? 11.905 12.125 0.330 1.00 79.00 82 PRO A O 1
ATOM 602 N N . TYR A 1 83 ? 11.276 14.100 -0.535 1.00 84.88 83 TYR A N 1
ATOM 603 C CA . TYR A 1 83 ? 10.037 14.224 0.228 1.00 84.88 83 TYR A CA 1
ATOM 604 C C . TYR A 1 83 ? 9.020 13.125 -0.114 1.00 84.88 83 TYR A C 1
ATOM 606 O O . TYR A 1 83 ? 8.556 12.427 0.781 1.00 84.88 83 TYR A O 1
ATOM 614 N N . GLN A 1 84 ? 8.718 12.921 -1.402 1.00 84.19 84 GLN A N 1
ATOM 615 C CA . GLN A 1 84 ? 7.758 11.905 -1.858 1.00 84.19 84 GLN A CA 1
ATOM 616 C C . GLN A 1 84 ? 8.203 10.495 -1.467 1.00 84.19 84 GLN A C 1
ATOM 618 O O . GLN A 1 84 ? 7.407 9.711 -0.951 1.00 84.19 84 GLN A O 1
ATOM 623 N N . ARG A 1 85 ? 9.492 10.184 -1.655 1.00 84.19 85 ARG A N 1
ATOM 624 C CA . ARG A 1 85 ? 10.076 8.905 -1.239 1.00 84.19 85 ARG A CA 1
ATOM 625 C C . ARG A 1 85 ? 9.946 8.700 0.269 1.00 84.19 85 ARG A C 1
ATOM 627 O O . ARG A 1 85 ? 9.449 7.663 0.698 1.00 84.19 85 ARG A O 1
ATOM 634 N N . ASN A 1 86 ? 10.381 9.674 1.068 1.00 88.31 86 ASN A N 1
ATOM 635 C CA . ASN A 1 86 ? 10.365 9.553 2.524 1.00 88.31 86 ASN A CA 1
ATOM 636 C C . ASN A 1 86 ? 8.928 9.450 3.061 1.00 88.31 86 ASN A C 1
ATOM 638 O O . ASN A 1 86 ? 8.672 8.641 3.948 1.00 88.31 86 ASN A O 1
ATOM 642 N N . LEU A 1 87 ? 7.984 10.204 2.485 1.00 90.00 87 LEU A N 1
ATOM 643 C CA . LEU A 1 87 ? 6.565 10.115 2.824 1.00 90.00 87 LEU A CA 1
ATOM 644 C C . LEU A 1 87 ? 5.986 8.743 2.465 1.00 90.00 87 LEU A C 1
ATOM 646 O O . LEU A 1 87 ? 5.291 8.154 3.280 1.00 90.00 87 LEU A O 1
ATOM 650 N N . THR A 1 88 ? 6.317 8.197 1.292 1.00 88.62 88 THR A N 1
ATOM 651 C CA . THR A 1 88 ? 5.853 6.861 0.878 1.00 88.62 88 THR A CA 1
ATOM 652 C C . THR A 1 88 ? 6.365 5.777 1.826 1.00 88.62 88 THR A C 1
ATOM 654 O O . THR A 1 88 ? 5.601 4.905 2.230 1.00 88.62 88 THR A O 1
ATOM 657 N N . ILE A 1 89 ? 7.636 5.853 2.233 1.00 90.12 89 ILE A N 1
ATOM 658 C CA . ILE A 1 89 ? 8.216 4.931 3.221 1.00 90.12 89 ILE A CA 1
ATOM 659 C C . ILE A 1 89 ? 7.498 5.072 4.565 1.00 90.12 89 ILE A C 1
ATOM 661 O O . ILE A 1 89 ? 7.126 4.066 5.164 1.00 90.12 89 ILE A O 1
ATOM 665 N N . LEU A 1 90 ? 7.257 6.303 5.024 1.00 92.94 90 LEU A N 1
ATOM 666 C CA . LEU A 1 90 ? 6.520 6.552 6.260 1.00 92.94 90 LEU A CA 1
ATOM 667 C C . LEU A 1 90 ? 5.100 5.973 6.193 1.00 92.94 90 LEU A C 1
ATOM 669 O O . LEU A 1 90 ? 4.686 5.278 7.115 1.00 92.94 90 LEU A O 1
ATOM 673 N N . CYS A 1 91 ? 4.376 6.201 5.096 1.00 90.94 91 CYS A N 1
ATOM 674 C CA . CYS A 1 91 ? 3.045 5.641 4.876 1.00 90.94 91 CYS A CA 1
ATOM 675 C C . CYS A 1 91 ? 3.064 4.110 4.851 1.00 90.94 91 CYS A C 1
ATOM 677 O O . CYS A 1 91 ? 2.192 3.488 5.446 1.00 90.94 91 CYS A O 1
ATOM 679 N N . LEU A 1 92 ? 4.066 3.491 4.220 1.00 90.06 92 LEU A N 1
ATOM 680 C CA . LEU A 1 92 ? 4.215 2.037 4.216 1.00 90.06 92 LEU A CA 1
ATOM 681 C C . LEU A 1 92 ? 4.439 1.495 5.632 1.00 90.06 92 LEU A C 1
ATOM 683 O O . LEU A 1 92 ? 3.779 0.540 6.031 1.00 90.06 92 LEU A O 1
ATOM 687 N N . LEU A 1 93 ? 5.324 2.125 6.411 1.00 91.44 93 LEU A N 1
ATOM 688 C CA . LEU A 1 93 ? 5.546 1.759 7.811 1.00 91.44 93 LEU A CA 1
ATOM 689 C C . LEU A 1 93 ? 4.269 1.918 8.637 1.00 91.44 93 LEU A C 1
ATOM 691 O O . LEU A 1 93 ? 3.949 1.042 9.435 1.00 91.44 93 LEU A O 1
ATOM 695 N N . VAL A 1 94 ? 3.508 2.990 8.405 1.00 91.00 94 VAL A N 1
ATOM 696 C CA . VAL A 1 94 ? 2.204 3.195 9.039 1.00 91.00 94 VAL A CA 1
ATOM 697 C C . VAL A 1 94 ? 1.246 2.058 8.683 1.00 91.00 94 VAL A C 1
ATOM 699 O O . VAL A 1 94 ? 0.688 1.447 9.584 1.00 91.00 94 VAL A O 1
ATOM 702 N N . CYS A 1 95 ? 1.113 1.701 7.406 1.00 87.06 95 CYS A N 1
ATOM 703 C CA . CYS A 1 95 ? 0.243 0.608 6.964 1.00 87.06 95 CYS A CA 1
ATOM 704 C C . CYS A 1 95 ? 0.645 -0.769 7.519 1.00 87.06 95 CYS A C 1
ATOM 706 O O . CYS A 1 95 ? -0.218 -1.626 7.692 1.00 87.06 95 CYS A O 1
ATOM 708 N N . LEU A 1 96 ? 1.938 -1.003 7.771 1.00 84.50 96 LEU A N 1
ATOM 709 C CA . LEU A 1 96 ? 2.442 -2.279 8.287 1.00 84.50 96 LEU A CA 1
ATOM 710 C C . LEU A 1 96 ? 2.364 -2.389 9.816 1.00 84.50 96 LEU A C 1
ATOM 712 O O . LEU A 1 96 ? 2.195 -3.492 10.335 1.00 84.50 96 LEU A O 1
ATOM 716 N N . LEU A 1 97 ? 2.536 -1.273 10.530 1.00 87.69 97 LEU A N 1
ATOM 717 C CA . LEU A 1 97 ? 2.663 -1.256 11.990 1.00 87.69 97 LEU A CA 1
ATOM 718 C C . LEU A 1 97 ? 1.381 -0.830 12.703 1.00 87.69 97 LEU A C 1
ATOM 720 O O . LEU A 1 97 ? 1.128 -1.301 13.813 1.00 87.69 97 LEU A O 1
ATOM 724 N N . LEU A 1 98 ? 0.593 0.074 12.114 1.00 88.12 98 LEU A N 1
ATOM 725 C CA . LEU A 1 98 ? -0.634 0.537 12.749 1.00 88.12 98 LEU A CA 1
ATOM 726 C C . LEU A 1 98 ? -1.757 -0.493 12.584 1.00 88.12 98 LEU A C 1
ATOM 728 O O . LEU A 1 98 ? -1.812 -1.212 11.583 1.00 88.12 98 LEU A O 1
ATOM 732 N N . PRO A 1 99 ? -2.674 -0.560 13.565 1.00 84.81 99 PRO A N 1
ATOM 733 C CA . PRO A 1 99 ? -3.837 -1.418 13.461 1.00 84.81 99 PRO A CA 1
ATOM 734 C C . PRO A 1 99 ? -4.673 -1.033 12.242 1.00 84.81 99 PRO A C 1
ATOM 736 O O . PRO A 1 99 ? -4.893 0.146 11.954 1.00 84.81 99 PRO A O 1
ATOM 739 N N . ASN A 1 100 ? -5.156 -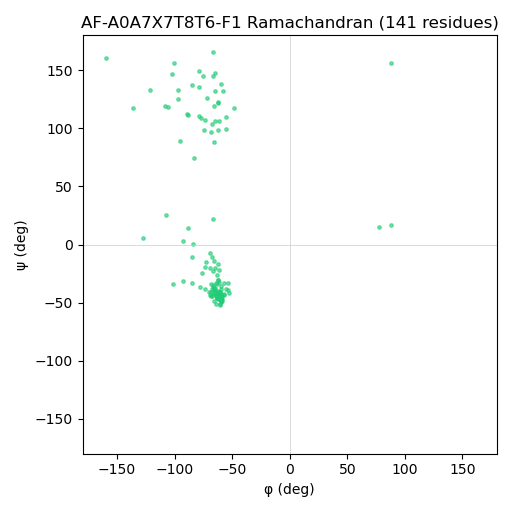2.047 11.527 1.00 86.94 100 ASN A N 1
ATOM 740 C CA . ASN A 1 100 ? -6.073 -1.814 10.418 1.00 86.94 100 ASN A CA 1
ATOM 741 C C . ASN A 1 100 ? -7.418 -1.259 10.931 1.00 86.94 100 ASN A C 1
ATOM 743 O O . ASN A 1 100 ? -7.730 -1.323 12.123 1.00 86.94 100 ASN A O 1
ATOM 747 N N . SER A 1 101 ? -8.242 -0.721 10.030 1.00 83.06 101 SE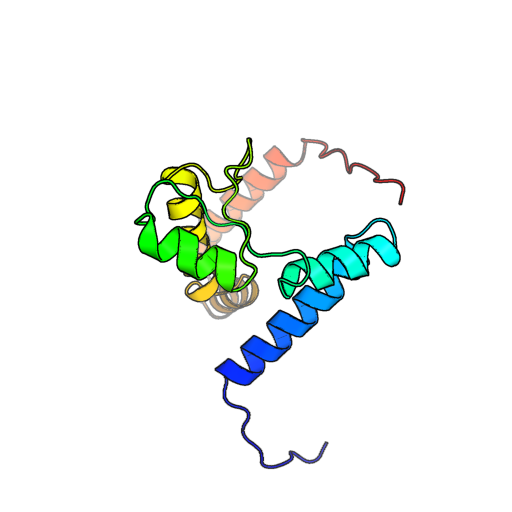R A N 1
ATOM 748 C CA . SER A 1 101 ? -9.528 -0.106 10.395 1.00 83.06 101 SER A CA 1
ATOM 749 C C . SER A 1 101 ? -10.439 -1.046 11.191 1.00 83.06 101 SER A C 1
ATOM 751 O O . SER A 1 101 ? -11.069 -0.614 12.154 1.00 83.06 101 SER A O 1
ATOM 753 N N . ALA A 1 102 ? -10.462 -2.337 10.850 1.00 83.44 102 ALA A N 1
ATOM 754 C CA . ALA A 1 102 ? -11.241 -3.339 11.571 1.00 83.44 102 ALA A CA 1
ATOM 755 C C . ALA A 1 102 ? -10.761 -3.511 13.024 1.00 83.44 102 ALA A C 1
ATOM 757 O O . ALA A 1 102 ? -11.576 -3.553 13.941 1.00 83.44 102 ALA A O 1
ATOM 758 N N . GLN A 1 103 ? -9.447 -3.536 13.255 1.00 86.75 103 GLN A N 1
ATOM 759 C CA . GLN A 1 103 ? -8.859 -3.596 14.597 1.00 86.75 103 GLN A CA 1
ATOM 760 C C . GLN A 1 103 ? -9.131 -2.321 15.403 1.00 86.75 103 GLN A C 1
ATOM 762 O O . GLN A 1 103 ? -9.387 -2.403 16.606 1.00 86.75 103 GLN A O 1
ATOM 767 N N . CYS A 1 104 ? -9.121 -1.152 14.755 1.00 84.50 104 CYS A N 1
ATOM 768 C CA . CYS A 1 104 ? -9.506 0.109 15.388 1.00 84.50 104 CYS A CA 1
ATOM 769 C C . CYS A 1 104 ? -10.965 0.077 15.856 1.00 84.50 104 CYS A C 1
ATOM 771 O O . CYS A 1 104 ? -11.242 0.424 17.001 1.00 84.50 104 CYS A O 1
ATOM 773 N N . VAL A 1 105 ? -11.887 -0.387 15.006 1.00 84.12 105 VAL A N 1
ATOM 774 C CA . VAL A 1 105 ? -13.308 -0.524 15.361 1.00 84.12 105 VAL A CA 1
ATOM 775 C C . VAL A 1 105 ? -13.495 -1.538 16.488 1.00 84.12 105 VAL A C 1
ATOM 777 O O . VAL A 1 105 ? -14.175 -1.232 17.463 1.00 84.12 105 VAL A O 1
ATOM 780 N N . GLN A 1 106 ? -12.841 -2.699 16.417 1.00 83.75 106 GLN A N 1
ATOM 781 C CA . GLN A 1 106 ? -12.926 -3.708 17.475 1.00 83.75 106 GLN A CA 1
ATOM 782 C C . GLN A 1 106 ? -12.440 -3.150 18.821 1.00 83.75 106 GLN A C 1
ATOM 784 O O . GLN A 1 106 ? -13.115 -3.289 19.836 1.00 83.75 106 GLN A O 1
ATOM 789 N N . SER A 1 107 ? -11.330 -2.407 18.813 1.00 82.44 107 SER A N 1
ATOM 790 C CA . SER A 1 107 ? -10.795 -1.749 20.011 1.00 82.44 107 SER A CA 1
ATOM 791 C C . SER A 1 107 ? -11.738 -0.689 20.593 1.00 82.44 107 SER A C 1
ATOM 793 O O . SER A 1 107 ? -11.661 -0.399 21.785 1.00 82.44 107 SER A O 1
ATOM 795 N N . LEU A 1 108 ? -12.604 -0.080 19.776 1.00 77.00 108 LEU A N 1
ATOM 796 C CA . LEU A 1 108 ? -13.637 0.852 20.239 1.00 77.00 108 LEU A CA 1
ATOM 797 C C . LEU A 1 108 ? -14.836 0.121 20.850 1.00 77.00 108 LEU A C 1
ATOM 799 O O . LEU A 1 108 ? -15.380 0.607 21.836 1.00 77.00 108 LEU A O 1
ATOM 803 N N . VAL A 1 109 ? -15.218 -1.035 20.298 1.00 77.62 109 VAL A N 1
ATOM 804 C CA . VAL A 1 109 ? -16.309 -1.881 20.816 1.00 77.62 109 VAL A CA 1
ATOM 805 C C . VAL A 1 109 ? -15.935 -2.516 22.157 1.00 77.62 109 VAL A C 1
ATOM 807 O O . VAL A 1 109 ? -16.753 -2.544 23.073 1.00 77.62 109 VAL A O 1
ATOM 810 N N . ASP A 1 110 ? -14.692 -2.979 22.299 1.00 82.31 110 ASP A N 1
ATOM 811 C CA . ASP A 1 110 ? -14.217 -3.638 23.522 1.00 82.31 110 ASP A CA 1
ATOM 812 C C . ASP A 1 110 ? -14.004 -2.643 24.684 1.00 82.31 110 ASP A C 1
ATOM 814 O O . ASP A 1 110 ? -13.963 -3.022 25.859 1.00 82.31 110 ASP A O 1
ATOM 818 N N . ARG A 1 111 ? -13.870 -1.345 24.380 1.00 79.31 111 ARG A N 1
ATOM 819 C CA . ARG A 1 111 ? -13.752 -0.281 25.385 1.00 79.31 111 ARG A CA 1
ATOM 820 C C . ARG A 1 111 ? -15.122 0.070 25.954 1.00 79.31 111 ARG A C 1
ATOM 822 O O . ARG A 1 111 ? -16.084 0.296 25.229 1.00 79.31 111 ARG A O 1
ATOM 829 N N . ARG A 1 112 ? -15.199 0.224 27.280 1.00 77.69 112 ARG A N 1
ATOM 830 C CA . ARG A 1 112 ? -16.410 0.764 27.913 1.00 77.69 112 ARG A CA 1
ATOM 831 C C . ARG A 1 112 ? -16.615 2.219 27.468 1.00 77.69 112 ARG A C 1
ATOM 833 O O . ARG A 1 112 ? -15.656 2.994 27.541 1.00 77.69 112 ARG A O 1
ATOM 840 N N . PRO A 1 113 ? -17.830 2.611 27.048 1.00 79.50 113 PRO A N 1
ATOM 841 C CA . PRO A 1 113 ? -18.099 3.983 26.650 1.00 79.50 113 PRO A CA 1
ATOM 842 C C . PRO A 1 113 ? -17.880 4.914 27.846 1.00 79.50 113 PRO A C 1
ATOM 844 O O . PRO A 1 113 ? -18.487 4.758 28.904 1.00 79.50 113 PRO A O 1
ATOM 847 N N . THR A 1 114 ? -16.980 5.879 27.677 1.00 88.12 114 THR A N 1
ATOM 848 C CA . THR A 1 114 ? -16.739 6.959 28.641 1.00 88.12 114 THR A CA 1
ATOM 849 C C . THR A 1 114 ? -17.439 8.230 28.174 1.00 88.12 114 THR A C 1
ATOM 851 O O . THR A 1 114 ? -17.655 8.417 26.973 1.00 88.12 114 THR A O 1
ATOM 854 N N . LEU A 1 115 ? -17.748 9.145 29.098 1.00 87.88 115 LEU A N 1
ATOM 855 C CA . LEU A 1 115 ? -18.364 10.433 28.760 1.00 87.88 115 LEU A CA 1
ATOM 856 C C . LEU A 1 115 ? -17.555 11.192 27.690 1.00 87.88 115 LEU A C 1
ATOM 858 O O . LEU A 1 115 ? -18.133 11.730 26.754 1.00 87.88 115 LEU A O 1
ATOM 862 N N . GLY A 1 116 ? -16.219 11.155 27.765 1.00 88.12 116 GLY A N 1
ATOM 863 C CA . GLY A 1 116 ? -15.342 11.763 26.759 1.00 88.12 116 GLY A CA 1
ATOM 864 C C . GLY A 1 116 ? -15.492 11.140 25.367 1.00 88.12 116 GLY A C 1
ATOM 865 O O . GLY A 1 116 ? -15.587 11.868 24.382 1.00 88.12 116 GLY A O 1
ATOM 866 N N . SER A 1 117 ? -15.586 9.807 25.274 1.00 84.44 117 SER A N 1
ATOM 867 C CA . SER A 1 117 ? -15.840 9.129 23.993 1.00 84.44 117 SER A CA 1
ATOM 868 C C . SER A 1 117 ? -17.230 9.431 23.428 1.00 84.44 117 SER A C 1
ATOM 870 O O . SER A 1 117 ? -17.363 9.584 22.219 1.00 84.44 117 SER A O 1
ATOM 872 N N . ALA A 1 118 ? -18.243 9.585 24.288 1.00 87.50 118 ALA A N 1
ATOM 873 C CA . ALA A 1 118 ? -19.597 9.944 23.876 1.00 87.50 118 ALA A CA 1
ATOM 874 C C . ALA A 1 118 ? -19.665 11.386 23.352 1.00 87.50 118 ALA A C 1
ATOM 876 O O . ALA A 1 118 ? -20.250 11.628 22.299 1.00 87.50 118 ALA A O 1
ATOM 877 N N . VAL A 1 119 ? -19.011 12.329 24.041 1.00 94.06 119 VAL A N 1
ATOM 878 C CA . VAL A 1 119 ? -18.900 13.722 23.588 1.00 94.06 119 VAL A CA 1
ATOM 879 C C . VAL A 1 119 ? -18.155 13.792 22.258 1.00 94.06 119 VAL A C 1
ATOM 881 O O . VAL A 1 119 ? -18.651 14.424 21.334 1.00 94.06 119 VAL A O 1
ATOM 884 N N . LEU A 1 120 ? -17.014 13.105 22.123 1.00 90.69 120 LEU A N 1
ATOM 885 C CA . LEU A 1 120 ? -16.245 13.074 20.876 1.00 90.69 120 LEU A CA 1
ATOM 886 C C . LEU A 1 120 ? -17.031 12.438 19.719 1.00 90.69 120 LEU A C 1
ATOM 888 O O . LEU A 1 120 ? -17.051 12.978 18.619 1.00 90.69 120 LEU A O 1
ATOM 892 N N . ALA A 1 121 ? -17.696 11.305 19.952 1.00 88.50 121 ALA A N 1
ATOM 893 C CA . ALA A 1 121 ? -18.518 10.661 18.931 1.00 88.50 121 ALA A CA 1
ATOM 894 C C . ALA A 1 121 ? -19.689 11.561 18.508 1.00 88.50 121 ALA A C 1
ATOM 896 O O . ALA A 1 121 ? -19.961 11.694 17.317 1.00 88.50 121 ALA A O 1
ATOM 897 N N . GLY A 1 122 ? -20.336 12.23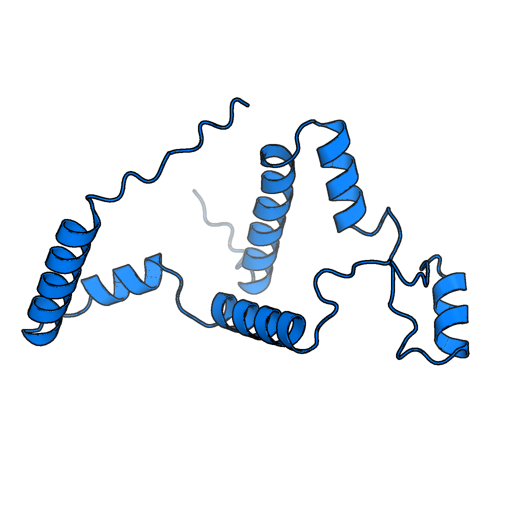0 19.469 1.00 92.50 122 GLY A N 1
ATOM 898 C CA . GLY A 1 122 ? -21.402 13.195 19.210 1.00 92.50 122 GLY A CA 1
ATOM 899 C C . GLY A 1 122 ? -20.921 14.412 18.421 1.00 92.50 122 GLY A C 1
ATOM 900 O O . GLY A 1 122 ? -21.563 14.797 17.446 1.00 92.50 122 GLY A O 1
ATOM 901 N N . THR A 1 123 ? -19.767 14.991 18.771 1.00 94.25 123 THR A N 1
ATOM 902 C CA . THR A 1 123 ? -19.205 16.125 18.022 1.00 94.25 123 THR A CA 1
ATOM 903 C C . THR A 1 123 ? -18.789 15.723 16.611 1.00 94.25 123 THR A C 1
ATOM 905 O O . THR A 1 123 ? -19.101 16.448 15.667 1.00 94.25 123 THR A O 1
ATOM 908 N N . MET A 1 124 ? -18.161 14.555 16.436 1.00 91.31 124 MET A N 1
ATOM 909 C CA . MET A 1 124 ? -17.830 14.018 15.113 1.00 91.31 124 MET A CA 1
ATOM 910 C C . MET A 1 124 ? -19.081 13.742 14.276 1.00 91.31 124 MET A C 1
ATOM 912 O O . MET A 1 124 ? -19.081 14.039 13.084 1.00 91.31 124 MET A O 1
ATOM 916 N N . PHE A 1 125 ? -20.152 13.222 14.880 1.00 92.44 125 PHE A N 1
ATOM 917 C CA . PHE A 1 125 ? -21.420 12.983 14.193 1.00 92.44 125 PHE A CA 1
ATOM 918 C C . PHE A 1 125 ? -22.085 14.290 13.747 1.00 92.44 125 PHE A C 1
ATOM 920 O O . PHE A 1 125 ? -22.440 14.426 12.579 1.00 92.44 125 PHE A O 1
ATOM 927 N N . CYS A 1 126 ? -22.189 15.284 14.636 1.00 94.81 126 CYS A N 1
ATOM 928 C CA . CYS A 1 126 ? -22.709 16.606 14.281 1.00 94.81 126 CYS A CA 1
ATOM 929 C C . CYS A 1 126 ? -21.881 17.248 13.163 1.00 94.81 126 CYS A C 1
ATOM 931 O O . CYS A 1 126 ? -22.448 17.762 12.202 1.00 94.81 126 CYS A O 1
ATOM 933 N N . ALA A 1 127 ? -20.549 17.172 13.243 1.00 93.19 127 ALA A N 1
ATOM 934 C CA . ALA A 1 127 ? -19.678 17.636 12.171 1.00 93.19 127 ALA A CA 1
ATOM 935 C C . ALA A 1 127 ? -19.970 16.891 10.857 1.00 93.19 127 ALA A C 1
ATOM 937 O O . ALA A 1 127 ? -20.182 17.534 9.835 1.00 93.19 127 ALA A O 1
ATOM 938 N N . ALA A 1 128 ? -20.063 15.558 10.874 1.00 88.94 128 ALA A N 1
ATOM 939 C CA . ALA A 1 128 ? -20.372 14.765 9.685 1.00 88.94 128 ALA A CA 1
ATOM 940 C C . ALA A 1 128 ? -21.707 15.172 9.037 1.00 88.94 128 ALA A C 1
ATOM 942 O O . ALA A 1 128 ? -21.756 15.342 7.822 1.00 88.94 128 ALA A O 1
ATOM 943 N N . VAL A 1 129 ? -22.758 15.405 9.834 1.00 91.50 129 VAL A N 1
ATOM 944 C CA . VAL A 1 129 ? -24.068 15.878 9.348 1.00 91.50 129 VAL A CA 1
ATOM 945 C C . VAL A 1 129 ? -23.963 17.271 8.726 1.00 91.50 129 VAL A C 1
ATOM 947 O O . VAL A 1 129 ? -24.487 17.495 7.638 1.00 91.50 129 VAL A O 1
ATOM 950 N N . LEU A 1 130 ? -23.243 18.197 9.366 1.00 91.12 130 LEU A N 1
ATOM 951 C CA . LEU A 1 130 ? -23.026 19.544 8.828 1.00 91.12 130 LEU A CA 1
ATOM 952 C C . LEU A 1 130 ? -22.235 19.525 7.508 1.00 91.12 130 LEU A C 1
ATOM 954 O O . LEU A 1 130 ? -22.490 20.343 6.626 1.00 91.12 130 LEU A O 1
ATOM 958 N N . PHE A 1 131 ? -21.301 18.583 7.346 1.00 86.88 131 PHE A N 1
ATOM 959 C CA . PHE A 1 131 ? -20.510 18.411 6.122 1.00 86.88 131 PHE A CA 1
ATOM 960 C C . PHE A 1 131 ? -21.196 17.550 5.041 1.00 86.88 131 PHE A C 1
ATOM 962 O O . PHE A 1 131 ? -20.739 17.552 3.897 1.00 86.88 131 PHE A O 1
ATOM 969 N N . MET A 1 132 ? -22.307 16.872 5.355 1.00 83.50 132 MET A N 1
ATOM 970 C CA . MET A 1 132 ? -23.039 15.976 4.444 1.00 83.50 132 MET A CA 1
ATOM 971 C C . MET A 1 132 ? -23.657 16.697 3.235 1.00 83.50 132 MET A C 1
ATOM 973 O O . MET A 1 132 ? -23.936 16.071 2.219 1.00 83.50 132 MET A O 1
ATOM 977 N N . GLY A 1 133 ? -23.839 18.020 3.314 1.00 77.56 133 GLY A N 1
ATOM 978 C CA . GLY A 1 133 ? -24.385 18.836 2.224 1.00 77.56 133 GLY A CA 1
ATOM 979 C C . GLY A 1 133 ? -23.466 18.986 1.005 1.00 77.56 133 GLY A C 1
ATOM 980 O O . GLY A 1 133 ? -23.890 19.541 -0.008 1.00 77.56 133 GLY A O 1
ATOM 981 N N . ARG A 1 134 ? -22.213 18.509 1.062 1.00 69.06 134 ARG A N 1
ATOM 982 C CA . ARG A 1 134 ? -21.375 18.425 -0.137 1.00 69.06 134 ARG A CA 1
ATOM 983 C C . ARG A 1 134 ? -21.807 17.218 -0.959 1.00 69.06 134 ARG A C 1
ATOM 985 O O . ARG A 1 134 ? -21.523 16.084 -0.588 1.00 69.06 134 ARG A O 1
ATOM 992 N N . ILE A 1 135 ? -22.444 17.477 -2.099 1.00 65.12 135 ILE A N 1
ATOM 993 C CA . ILE A 1 135 ? -22.642 16.467 -3.138 1.00 65.12 135 ILE A CA 1
ATOM 994 C C . ILE A 1 135 ? -21.248 16.064 -3.619 1.00 65.12 135 ILE A C 1
ATOM 996 O O . ILE A 1 135 ? -20.607 16.776 -4.389 1.00 65.12 135 ILE A O 1
ATOM 1000 N N . THR A 1 136 ? -20.738 14.944 -3.116 1.00 58.72 136 THR A N 1
ATOM 1001 C CA . THR A 1 136 ? -19.647 14.242 -3.781 1.00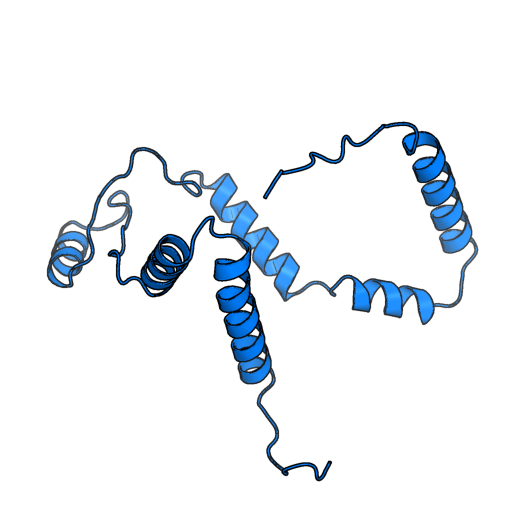 58.72 136 THR A CA 1
ATOM 1002 C C . THR A 1 136 ? -20.237 13.706 -5.068 1.00 58.72 136 THR A C 1
ATOM 1004 O O . THR A 1 136 ? -21.026 12.761 -5.035 1.00 58.72 136 THR A O 1
ATOM 1007 N N . GLU A 1 137 ? -19.923 14.350 -6.187 1.00 62.03 137 GLU A N 1
ATOM 1008 C CA . GLU A 1 137 ? -20.249 13.811 -7.497 1.00 62.03 137 GLU A CA 1
ATOM 1009 C C . GLU A 1 137 ? -19.635 12.417 -7.565 1.00 62.03 137 GLU A C 1
ATOM 1011 O O . GLU A 1 137 ? -18.414 12.239 -7.556 1.00 62.03 137 GLU A O 1
ATOM 1016 N N . PHE A 1 138 ? -20.498 11.405 -7.551 1.00 62.62 138 PHE A N 1
ATOM 1017 C CA . PHE A 1 138 ? -20.083 10.063 -7.891 1.00 62.62 138 PHE A CA 1
ATOM 1018 C C . PHE A 1 138 ? -19.770 10.138 -9.382 1.00 62.62 138 PHE A C 1
ATOM 1020 O O . PHE A 1 138 ? -20.683 10.148 -10.207 1.00 62.62 138 PHE A O 1
ATOM 1027 N N . LEU A 1 139 ? -18.492 10.309 -9.726 1.00 62.66 139 LEU A N 1
ATOM 1028 C CA . LEU A 1 139 ? -18.016 10.148 -11.093 1.00 62.66 139 LEU A CA 1
ATOM 1029 C C . LEU A 1 139 ? -18.448 8.747 -11.528 1.00 62.66 139 LEU A C 1
ATOM 1031 O O . LEU A 1 139 ? -17.831 7.751 -11.149 1.00 62.66 139 LEU A O 1
ATOM 1035 N N . TYR A 1 140 ? -19.551 8.672 -12.275 1.00 64.62 140 TYR A N 1
ATOM 1036 C CA . TYR A 1 140 ? -19.915 7.486 -13.026 1.00 64.62 140 TYR A CA 1
ATOM 1037 C C . TYR A 1 140 ? -18.836 7.329 -14.087 1.00 64.62 140 TYR A C 1
ATOM 1039 O O . TYR A 1 140 ? -18.931 7.866 -15.188 1.00 64.62 140 TYR A O 1
ATOM 1047 N N . PHE A 1 141 ? -17.769 6.623 -13.733 1.00 58.19 141 PHE A N 1
ATOM 1048 C CA . PHE A 1 141 ? -16.933 6.003 -14.736 1.00 58.19 141 PHE A CA 1
ATOM 1049 C C . PHE A 1 141 ? -17.846 5.018 -15.469 1.00 58.19 141 PHE A C 1
ATOM 1051 O O . PHE A 1 141 ? -18.279 4.018 -14.898 1.00 58.19 141 PHE A O 1
ATOM 1058 N N . GLN A 1 142 ? -18.234 5.369 -16.697 1.00 49.31 142 GLN A N 1
ATOM 1059 C CA . GLN A 1 142 ? -18.748 4.388 -17.641 1.00 49.31 142 GLN A CA 1
ATOM 1060 C C . GLN A 1 142 ? -17.581 3.448 -17.936 1.00 49.31 142 GLN A C 1
ATOM 1062 O O . GLN A 1 142 ? -16.600 3.860 -18.554 1.00 49.31 142 GLN A O 1
ATOM 1067 N N . PHE A 1 143 ? -17.657 2.247 -17.372 1.00 59.94 143 PHE A N 1
ATOM 1068 C CA . PHE A 1 143 ? -16.806 1.126 -17.746 1.00 59.94 143 PHE A CA 1
ATOM 1069 C C . PHE A 1 143 ? -17.297 0.543 -19.070 1.00 59.94 143 PHE A C 1
ATOM 1071 O O . PHE A 1 143 ? -18.538 0.492 -19.251 1.00 59.94 143 PHE A O 1
#

Sequence (143 aa):
AEKVGLTMPRLLGQGLTFLSVCIAWVFFRAESIPKALDILGGMFGLNGVVVKSAHLSPTVANALTAIGVEVTQPASWHLAGPYQRNLTILCLLVCLLLPNSAQCVQSLVDRRPTLGSAVLAGTMFCAAVLFMGRITEFLYFQF

Secondary structure (DSSP, 8-state):
----S----HHHHHHHHHHHHHHHHHHHHSSSHHHHHHHHHHHTTTT-----GGGS-HHHHHHHHHTT------S--TT-SHHHHHHHHHHHHHHHHSPPHHHHHHHHHSSPPPHHHHHHHHHHHHHHHHHTTS---------

pLDDT: mean 80.11, std 12.52, range [47.56, 95.19]